Protein AF-P0DP36-F1 (afdb_monomer)

Mean predicted aligned error: 10.75 Å

pLDDT: mean 82.25, std 11.11, range [52.0, 92.44]

Nearest PDB structures (foldseek):
  3odv-assembly2_B  TM=8.991E-01  e=3.642E-03  Androctonus mauritanicus mauritanicus
  6atm-assembly1_C  TM=9.136E-01  e=8.103E-03  Buthus israelis
  2k4u-assembly1_A  TM=8.803E-01  e=2.411E-02  Olivierus martensii
  2mld-assembly1_A  TM=8.247E-01  e=2.411E-02  Olivierus martensii
  1i6f-assembly1_A  TM=8.304E-01  e=1.032E-01  Centruroides sculpturatus

Organism: Scorpiops tibetanus (NCBI:txid500600)

InterPro domains:
  IPR001947 Scorpion short chain toxin, potassium channel inhibitor [PF00451] (24-54)
  IPR001947 Scorpion short chain toxin, potassium channel inhibitor [PR00286] (26-39)
  IPR001947 Scorpion short chain toxin, potassium channel inhibitor [PR00286] (41-54)
  IPR036574 Knottin, scorpion toxin-like superfamily [G3DSA:3.30.30.10] (19-57)
  IPR036574 Knottin, scorpion toxin-like superfamily [SSF57095] (23-54)

Radius of gyration: 16.38 Å; Cα contacts (8 Å, |Δi|>4): 80; chains: 1; bounding box: 41×17×41 Å

Sequence (57 aa):
MKMSIVIILLLFTCLIATNGASGTKCSGSPECVKFCRTKGCRNGKCMNRSCKCYLCS

Structure (mmCIF, N/CA/C/O backbone):
data_AF-P0DP36-F1
#
_entry.id   AF-P0DP36-F1
#
loop_
_atom_site.group_PDB
_atom_site.id
_atom_site.type_symbol
_atom_site.label_atom_id
_atom_site.label_alt_id
_atom_site.label_comp_id
_atom_site.label_asym_id
_atom_site.label_entity_id
_atom_site.label_seq_id
_atom_site.pdbx_PDB_ins_code
_atom_site.Cartn_x
_atom_site.Cartn_y
_atom_site.Cartn_z
_atom_site.occupancy
_atom_site.B_iso_or_equiv
_atom_site.auth_seq_id
_atom_site.auth_comp_id
_atom_site.auth_asym_id
_atom_site.auth_atom_id
_atom_site.pdbx_PDB_m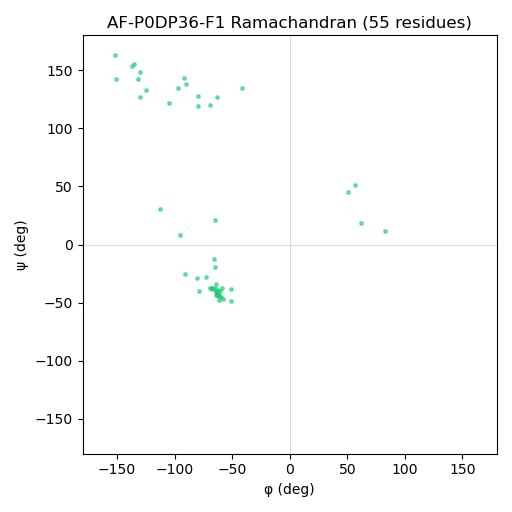odel_num
ATOM 1 N N . MET A 1 1 ? -29.645 0.647 27.148 1.00 60.59 1 MET A N 1
ATOM 2 C CA . MET A 1 1 ? -29.701 0.559 25.668 1.00 60.59 1 MET A CA 1
ATOM 3 C C . MET A 1 1 ? -28.825 1.599 24.974 1.00 60.59 1 MET A C 1
ATOM 5 O O . MET A 1 1 ? -27.939 1.190 24.243 1.00 60.59 1 MET A O 1
ATOM 9 N N . LYS A 1 2 ? -28.976 2.908 25.241 1.00 79.19 2 LYS A N 1
ATOM 10 C CA . LYS A 1 2 ? -28.107 3.971 24.676 1.00 79.19 2 LYS A CA 1
ATOM 11 C C . LYS A 1 2 ? -26.592 3.723 24.842 1.00 79.19 2 LYS A C 1
ATOM 13 O O . LYS A 1 2 ? -25.863 3.781 23.862 1.00 79.19 2 LYS A O 1
ATOM 18 N N . MET A 1 3 ? -26.134 3.373 26.051 1.00 82.12 3 MET A N 1
ATOM 19 C CA . MET A 1 3 ? -24.703 3.134 26.320 1.00 82.12 3 MET A CA 1
ATOM 20 C C . MET A 1 3 ? -24.156 1.925 25.547 1.00 82.12 3 MET A C 1
ATOM 22 O O . MET A 1 3 ? -23.043 1.974 25.038 1.00 82.12 3 MET A O 1
ATOM 26 N N . SER A 1 4 ? -24.956 0.865 25.393 1.00 85.00 4 SER A N 1
ATOM 27 C CA . SER A 1 4 ? -24.571 -0.329 24.631 1.00 85.00 4 SER A CA 1
ATOM 28 C C . SER A 1 4 ? -24.358 -0.014 23.147 1.00 85.00 4 SER A C 1
ATOM 30 O O . SER A 1 4 ? -23.390 -0.487 22.563 1.00 85.00 4 SER A O 1
ATOM 32 N N . ILE A 1 5 ? -25.210 0.831 22.552 1.00 87.06 5 ILE A N 1
ATOM 33 C CA . ILE A 1 5 ? -25.073 1.265 21.151 1.00 87.06 5 ILE A CA 1
ATOM 34 C C . ILE A 1 5 ? -23.766 2.048 20.950 1.00 87.06 5 ILE A C 1
ATOM 36 O O . ILE A 1 5 ? -23.048 1.795 19.986 1.00 87.06 5 ILE A O 1
ATOM 40 N N . VAL A 1 6 ? -23.418 2.943 21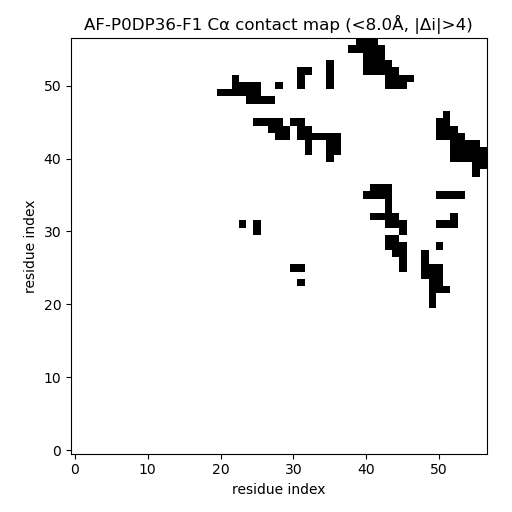.883 1.00 88.56 6 VAL A N 1
ATOM 41 C CA . VAL A 1 6 ? -22.163 3.718 21.832 1.00 88.56 6 VAL A CA 1
ATOM 42 C C . VAL A 1 6 ? -20.937 2.804 21.901 1.00 88.56 6 VAL A C 1
ATOM 44 O O . VAL A 1 6 ? -19.998 2.982 21.128 1.00 88.56 6 VAL A O 1
ATOM 47 N N . ILE A 1 7 ? -20.955 1.792 22.774 1.00 88.94 7 ILE A N 1
ATOM 48 C CA . ILE A 1 7 ? -19.860 0.815 22.884 1.00 88.94 7 ILE A CA 1
ATOM 49 C C . ILE A 1 7 ? -19.708 0.020 21.578 1.00 88.94 7 ILE A C 1
ATOM 51 O O . ILE A 1 7 ? -18.592 -0.141 21.091 1.00 88.94 7 ILE A O 1
ATOM 55 N N . ILE A 1 8 ? -20.810 -0.427 20.968 1.00 88.31 8 ILE A N 1
ATOM 56 C CA . ILE A 1 8 ? -20.780 -1.161 19.692 1.00 88.31 8 ILE A CA 1
ATOM 57 C C . ILE A 1 8 ? -20.200 -0.289 18.565 1.00 88.31 8 ILE A C 1
ATOM 59 O O . ILE A 1 8 ? -19.359 -0.765 17.804 1.00 88.31 8 ILE A O 1
ATOM 63 N N . LEU A 1 9 ? -20.587 0.989 18.483 1.00 86.31 9 LEU A N 1
ATOM 64 C CA . LEU A 1 9 ? -20.040 1.950 17.515 1.00 86.31 9 LEU A CA 1
ATOM 65 C C . LEU A 1 9 ? -18.523 2.134 17.669 1.00 86.31 9 LEU A C 1
ATOM 67 O O . LEU A 1 9 ? -17.804 2.084 16.672 1.00 86.31 9 LEU A O 1
ATOM 71 N N . LEU A 1 10 ? -18.035 2.281 18.906 1.00 85.69 10 LEU A N 1
ATOM 72 C CA . LEU A 1 10 ? -16.602 2.406 19.198 1.00 85.69 10 LEU A CA 1
ATOM 73 C C . LEU A 1 10 ? -15.819 1.159 18.761 1.00 85.69 10 LEU A C 1
ATOM 75 O O . LEU A 1 10 ? -14.773 1.269 18.116 1.00 85.69 10 LEU A O 1
ATOM 79 N N . LEU A 1 11 ? -16.346 -0.033 19.050 1.00 83.06 11 LEU A N 1
ATOM 80 C CA . LEU A 1 11 ? -15.723 -1.293 18.638 1.00 83.06 11 LEU A CA 1
ATOM 81 C C . LEU A 1 11 ? -15.678 -1.437 17.111 1.00 83.06 11 LEU A C 1
ATOM 83 O O . LEU A 1 11 ? -14.648 -1.836 16.568 1.00 83.06 11 LEU A O 1
ATOM 87 N N . PHE A 1 12 ? -16.747 -1.050 16.408 1.00 81.38 12 PHE A N 1
ATOM 88 C CA . PHE A 1 12 ? -16.777 -1.054 14.943 1.00 81.38 12 PHE A CA 1
ATOM 89 C C . PHE A 1 12 ? -15.731 -0.112 14.341 1.00 81.38 12 PHE A C 1
ATOM 91 O O . PHE A 1 12 ? -15.018 -0.508 13.420 1.00 81.38 12 PHE A O 1
ATOM 98 N N . THR A 1 13 ? -15.573 1.103 14.876 1.00 79.81 13 THR A N 1
ATOM 99 C CA . THR A 1 13 ? -14.533 2.031 14.400 1.00 79.81 13 THR A CA 1
ATOM 100 C C . THR A 1 13 ? -13.118 1.488 14.600 1.00 79.81 13 THR A C 1
ATOM 102 O O . THR A 1 13 ? -12.288 1.615 13.699 1.00 79.81 13 THR A O 1
ATOM 105 N N . CYS A 1 14 ? -12.849 0.811 15.722 1.00 72.06 14 CYS A N 1
ATOM 106 C CA . CYS A 1 14 ? -11.568 0.142 15.950 1.00 72.06 14 CYS A CA 1
ATOM 107 C C . CYS A 1 14 ? -11.323 -0.988 14.940 1.00 72.06 14 CYS A C 1
ATOM 109 O O . CYS A 1 14 ? -10.216 -1.111 14.421 1.00 72.06 14 CYS A O 1
ATOM 111 N N . LEU A 1 15 ? -12.353 -1.776 14.615 1.00 72.06 15 LEU A N 1
ATOM 112 C CA . LEU A 1 15 ? -12.248 -2.873 13.649 1.00 72.06 15 LEU A CA 1
ATOM 113 C C . LEU A 1 15 ? -11.981 -2.372 12.217 1.00 72.06 15 LEU A C 1
ATOM 115 O O . LEU A 1 15 ? -11.222 -2.981 11.462 1.00 72.06 15 LEU A O 1
ATOM 119 N N . ILE A 1 16 ? -12.581 -1.243 11.828 1.00 68.50 16 ILE A N 1
ATOM 120 C CA . ILE A 1 16 ? -12.329 -0.615 10.522 1.00 68.50 16 ILE A CA 1
ATOM 121 C C . ILE A 1 16 ? -10.891 -0.074 10.462 1.00 68.50 16 ILE A C 1
ATOM 123 O O . ILE A 1 16 ? -10.224 -0.224 9.436 1.00 68.50 16 ILE A O 1
ATOM 127 N N . ALA A 1 17 ? -10.381 0.494 11.561 1.00 62.00 17 ALA A N 1
ATOM 128 C CA . ALA A 1 17 ? -9.008 0.991 11.642 1.00 62.00 17 ALA A CA 1
ATOM 129 C C . ALA A 1 17 ? -7.956 -0.125 11.500 1.00 62.00 17 ALA A C 1
ATOM 131 O O . ALA A 1 17 ? -6.904 0.104 10.902 1.00 62.00 17 ALA A O 1
ATOM 132 N N . THR A 1 18 ? -8.233 -1.335 11.997 1.00 60.66 18 THR A N 1
ATOM 133 C CA . THR A 1 18 ? -7.317 -2.477 11.848 1.00 60.66 18 THR A CA 1
ATOM 134 C C . THR A 1 18 ? -7.399 -3.115 10.462 1.00 60.66 18 THR A C 1
ATOM 136 O O . THR A 1 18 ? -6.366 -3.452 9.886 1.00 60.66 18 THR A O 1
ATOM 139 N N . ASN A 1 19 ? -8.598 -3.241 9.887 1.00 54.97 19 ASN A N 1
ATOM 140 C CA . ASN A 1 19 ? -8.788 -3.915 8.598 1.00 54.97 19 ASN A CA 1
ATOM 141 C C . ASN A 1 19 ? -8.454 -3.031 7.385 1.00 54.97 19 ASN A C 1
ATOM 143 O O . ASN A 1 19 ? -8.015 -3.547 6.352 1.00 54.97 19 ASN A O 1
ATOM 147 N N . GLY A 1 20 ? -8.607 -1.706 7.502 1.00 52.00 20 GLY A N 1
ATOM 148 C CA . GLY A 1 20 ? -8.364 -0.748 6.416 1.00 52.00 20 GLY A CA 1
ATOM 149 C C . GLY A 1 20 ? -6.903 -0.646 5.958 1.00 52.00 20 GLY A C 1
ATOM 150 O O . GLY A 1 20 ? -6.630 -0.094 4.893 1.00 52.00 20 GLY A O 1
ATOM 151 N N . ALA A 1 21 ? -5.961 -1.210 6.718 1.00 52.53 21 ALA A N 1
ATOM 152 C CA . ALA A 1 21 ? -4.529 -1.183 6.427 1.00 52.53 21 ALA A CA 1
ATOM 153 C C . ALA A 1 21 ? -3.955 -2.567 6.072 1.00 52.53 21 ALA A C 1
ATOM 155 O O . ALA A 1 21 ? -2.775 -2.816 6.310 1.00 52.53 21 ALA A O 1
ATOM 156 N N . SER A 1 22 ? -4.750 -3.455 5.461 1.00 55.78 22 SER A N 1
ATOM 157 C CA . SER A 1 22 ? -4.318 -4.789 4.987 1.00 55.78 22 SER A CA 1
ATOM 158 C C . SER A 1 22 ? -3.272 -4.782 3.850 1.00 55.78 22 SER A C 1
ATOM 160 O O . SER A 1 22 ? -3.118 -5.765 3.126 1.00 55.78 22 SER A O 1
ATOM 162 N N . GLY A 1 23 ? -2.527 -3.695 3.658 1.00 65.00 23 GLY A N 1
ATOM 163 C CA . GLY A 1 23 ? -1.317 -3.715 2.843 1.00 65.00 23 GLY A CA 1
ATOM 164 C C . GLY A 1 23 ? -0.110 -4.053 3.711 1.00 65.00 23 GLY A C 1
ATOM 165 O O . GLY A 1 23 ? 0.024 -3.545 4.824 1.00 65.00 23 GLY A O 1
ATOM 166 N N . THR A 1 24 ? 0.784 -4.896 3.189 1.00 77.56 24 THR A N 1
ATOM 167 C CA . THR A 1 24 ? 2.096 -5.186 3.788 1.00 77.56 24 THR A CA 1
ATOM 168 C C . THR A 1 24 ? 2.737 -3.908 4.310 1.00 77.56 24 THR A C 1
ATOM 170 O O . THR A 1 24 ? 2.726 -2.883 3.623 1.00 77.56 24 THR A O 1
ATOM 173 N N . LYS A 1 25 ? 3.288 -3.952 5.527 1.00 83.62 25 LYS A N 1
ATOM 174 C CA . LYS A 1 25 ? 3.991 -2.792 6.066 1.00 83.62 25 LYS A CA 1
ATOM 175 C C . LYS A 1 25 ? 5.208 -2.505 5.191 1.00 83.62 25 LYS A C 1
ATOM 177 O O . LYS A 1 25 ? 6.014 -3.401 4.967 1.00 83.62 25 LYS A O 1
ATOM 182 N N . CYS A 1 26 ? 5.346 -1.273 4.717 1.00 85.50 26 CYS A N 1
ATOM 183 C CA . CYS A 1 26 ? 6.571 -0.831 4.056 1.00 85.50 26 CYS A CA 1
ATOM 184 C C . CYS A 1 26 ? 7.070 0.491 4.648 1.00 85.50 26 CYS A C 1
ATOM 186 O O . CYS A 1 26 ? 6.287 1.318 5.120 1.00 85.50 26 CYS A O 1
ATOM 188 N N . SER A 1 27 ? 8.388 0.673 4.650 1.00 87.69 27 SER A N 1
ATOM 189 C CA . SER A 1 27 ? 9.060 1.919 5.020 1.00 87.69 27 SER A CA 1
ATOM 190 C C . SER A 1 27 ? 9.292 2.827 3.823 1.00 87.69 27 SER A C 1
ATOM 192 O O . SER A 1 27 ? 9.339 4.042 3.989 1.00 87.69 27 SER A O 1
ATOM 194 N N . GLY A 1 28 ? 9.368 2.259 2.620 1.00 86.19 28 GLY A N 1
ATOM 195 C CA . GLY A 1 28 ? 9.476 3.019 1.383 1.00 86.19 28 GLY A CA 1
ATOM 196 C C . GLY A 1 28 ? 8.883 2.287 0.187 1.00 86.19 28 GLY A C 1
ATOM 197 O O . GLY A 1 28 ? 8.674 1.075 0.208 1.00 86.19 28 GLY A O 1
ATOM 198 N N . SER A 1 29 ? 8.629 3.036 -0.887 1.00 86.19 29 SER A N 1
ATOM 199 C CA . SER A 1 29 ? 8.091 2.503 -2.146 1.00 86.19 29 SER A CA 1
ATOM 200 C C . SER A 1 29 ? 8.858 1.295 -2.717 1.00 86.19 29 SER A C 1
ATOM 202 O O . SER A 1 29 ? 8.181 0.387 -3.196 1.00 86.19 29 SER A O 1
ATOM 204 N N . PRO A 1 30 ? 10.208 1.206 -2.652 1.00 86.69 30 PRO A N 1
ATOM 205 C CA . PRO A 1 30 ? 10.946 0.072 -3.220 1.00 86.69 30 PRO A CA 1
ATOM 206 C C . PRO A 1 30 ? 10.556 -1.290 -2.629 1.00 86.69 30 PRO A C 1
ATOM 208 O O . PRO A 1 30 ? 10.461 -2.275 -3.362 1.00 86.69 30 PRO A O 1
ATOM 211 N N . GLU A 1 31 ? 10.271 -1.346 -1.324 1.00 87.56 31 GLU A N 1
ATOM 212 C CA . GLU A 1 31 ? 9.828 -2.578 -0.657 1.00 87.56 31 GLU A CA 1
ATOM 213 C C . GLU A 1 31 ? 8.473 -3.036 -1.202 1.00 87.56 31 GLU A C 1
ATOM 215 O O . GLU A 1 31 ? 8.276 -4.211 -1.521 1.00 87.56 31 GLU A O 1
ATOM 220 N N . CYS A 1 32 ? 7.554 -2.085 -1.383 1.00 90.81 32 CYS A N 1
ATOM 221 C CA . CYS A 1 32 ? 6.226 -2.369 -1.900 1.00 90.81 32 CYS A CA 1
ATOM 222 C C . CYS A 1 32 ? 6.289 -2.767 -3.387 1.00 90.81 32 CYS A C 1
ATOM 224 O O . CYS A 1 32 ? 5.584 -3.688 -3.779 1.00 90.81 32 CYS A O 1
ATOM 226 N N . VAL A 1 33 ? 7.159 -2.163 -4.215 1.00 89.88 33 VAL A N 1
ATOM 227 C CA . VAL A 1 33 ? 7.370 -2.594 -5.617 1.00 89.88 33 VAL A CA 1
ATOM 228 C C . VAL A 1 33 ? 7.805 -4.057 -5.674 1.00 89.88 33 VAL A C 1
ATOM 230 O O . VAL A 1 33 ? 7.237 -4.825 -6.449 1.00 89.88 33 VAL A O 1
ATOM 233 N N . LYS A 1 34 ? 8.774 -4.469 -4.845 1.00 89.56 34 LYS A N 1
ATOM 234 C CA . LYS A 1 34 ? 9.247 -5.862 -4.799 1.00 89.56 34 LYS A CA 1
ATOM 235 C C . LYS A 1 34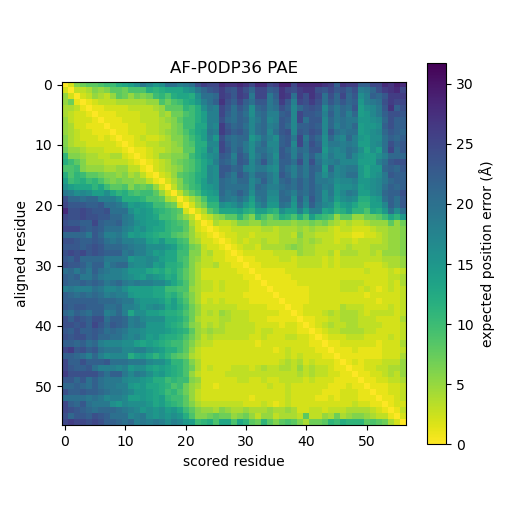 ? 8.120 -6.821 -4.402 1.00 89.56 34 LYS A C 1
ATOM 237 O O . LYS A 1 34 ? 7.890 -7.806 -5.096 1.00 89.56 34 LYS A O 1
ATOM 242 N N . PHE A 1 35 ? 7.381 -6.494 -3.342 1.00 87.88 35 PHE A N 1
ATOM 243 C CA . PHE A 1 35 ? 6.233 -7.277 -2.878 1.00 87.88 35 PHE A CA 1
ATOM 244 C C . PHE A 1 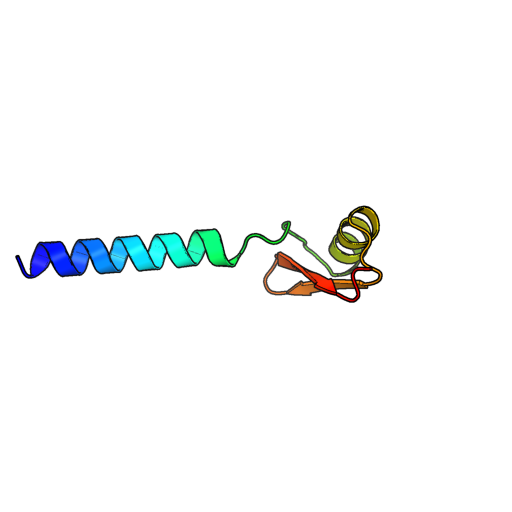35 ? 5.109 -7.371 -3.926 1.00 87.88 35 PHE A C 1
ATOM 246 O O . PHE A 1 35 ? 4.557 -8.439 -4.182 1.00 87.88 35 PHE A O 1
ATOM 253 N N . CYS A 1 36 ? 4.781 -6.260 -4.577 1.00 91.31 36 CYS A N 1
ATOM 254 C CA . CYS A 1 36 ? 3.741 -6.216 -5.598 1.00 91.31 36 CYS A CA 1
ATOM 255 C C . CYS A 1 36 ? 4.147 -6.995 -6.856 1.00 91.31 36 CYS A C 1
ATOM 257 O O . CYS A 1 36 ? 3.322 -7.723 -7.400 1.00 91.31 36 CYS A O 1
ATOM 259 N N . ARG A 1 37 ? 5.425 -6.948 -7.256 1.00 91.38 37 ARG A N 1
ATOM 260 C CA . ARG A 1 37 ?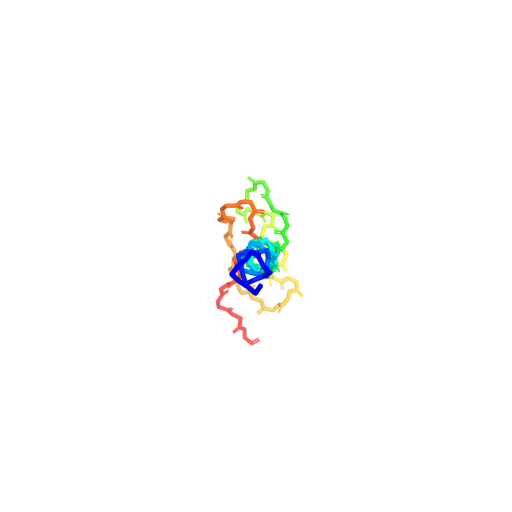 5.955 -7.771 -8.357 1.00 91.38 37 ARG A CA 1
ATOM 261 C C . ARG A 1 37 ? 5.828 -9.263 -8.085 1.00 91.38 37 ARG A C 1
ATOM 263 O O . ARG A 1 37 ? 5.421 -9.993 -8.981 1.00 91.38 37 ARG A O 1
ATOM 270 N N . THR A 1 38 ? 6.079 -9.714 -6.853 1.00 88.69 38 THR A N 1
ATOM 271 C CA . THR A 1 38 ? 5.858 -11.127 -6.486 1.00 88.69 38 THR A CA 1
ATOM 272 C C . THR A 1 38 ? 4.390 -11.552 -6.543 1.00 88.69 38 THR A C 1
ATOM 274 O O . THR A 1 38 ? 4.109 -12.739 -6.649 1.00 88.69 38 THR A O 1
ATOM 277 N N . LYS A 1 39 ? 3.451 -10.599 -6.516 1.00 87.25 39 LYS A N 1
ATOM 278 C CA . LYS A 1 39 ? 2.009 -10.838 -6.668 1.00 87.25 39 LYS A CA 1
ATOM 279 C C . LYS A 1 39 ? 1.494 -10.661 -8.105 1.00 87.25 39 LYS A C 1
ATOM 281 O O . LYS A 1 39 ? 0.287 -10.654 -8.299 1.00 87.25 39 LYS A O 1
ATOM 286 N N . GLY A 1 40 ? 2.374 -10.474 -9.094 1.00 91.69 40 GLY A N 1
ATOM 287 C CA . GLY A 1 40 ? 1.971 -10.235 -10.488 1.00 91.69 40 GLY A CA 1
ATOM 288 C C . GLY A 1 40 ? 1.602 -8.781 -10.811 1.00 91.69 40 GLY A C 1
ATOM 289 O O . GLY A 1 40 ? 1.076 -8.492 -11.882 1.00 91.69 40 GLY A O 1
ATOM 290 N N . CYS A 1 41 ? 1.897 -7.833 -9.919 1.00 92.44 41 CYS A N 1
ATOM 291 C CA . CYS A 1 41 ? 1.661 -6.411 -10.153 1.00 92.44 41 CYS A CA 1
ATOM 292 C C . CYS A 1 41 ? 2.924 -5.699 -10.637 1.00 92.44 41 CYS A C 1
ATOM 294 O O . CYS A 1 41 ? 4.006 -5.856 -10.071 1.00 92.44 41 CYS A O 1
ATOM 296 N N . ARG A 1 42 ? 2.798 -4.857 -11.667 1.00 90.81 42 ARG A N 1
ATOM 297 C CA . ARG A 1 42 ? 3.955 -4.158 -12.254 1.00 90.81 42 ARG A CA 1
ATOM 298 C C . ARG A 1 42 ? 4.491 -3.044 -11.361 1.00 90.81 42 ARG A C 1
ATOM 300 O O . ARG A 1 42 ? 5.681 -2.729 -11.436 1.00 90.81 42 ARG A O 1
ATOM 307 N N . ASN A 1 43 ? 3.636 -2.449 -10.529 1.00 89.94 43 ASN A N 1
ATOM 308 C CA . ASN A 1 43 ? 3.995 -1.304 -9.705 1.00 89.94 43 ASN A CA 1
ATOM 309 C C . ASN A 1 43 ? 3.448 -1.422 -8.273 1.00 89.94 43 ASN A C 1
ATOM 311 O O . ASN A 1 43 ? 2.434 -2.071 -8.020 1.00 89.94 43 ASN A O 1
ATOM 315 N N . GLY A 1 44 ? 4.123 -0.775 -7.328 1.00 91.31 44 GLY A N 1
ATOM 316 C CA . GLY A 1 44 ? 3.727 -0.721 -5.927 1.00 91.31 44 GLY A CA 1
ATOM 317 C C . GLY A 1 44 ? 4.207 0.569 -5.269 1.00 91.31 44 GLY A C 1
ATOM 318 O O . GLY A 1 44 ? 5.297 1.046 -5.566 1.00 91.31 44 GLY A O 1
ATOM 319 N N . LYS A 1 45 ? 3.413 1.155 -4.372 1.00 91.19 45 LYS A N 1
ATOM 320 C CA . LYS A 1 45 ? 3.779 2.377 -3.641 1.00 91.19 45 LYS A CA 1
ATOM 321 C C . LYS A 1 45 ? 3.519 2.224 -2.150 1.00 91.19 45 LYS A C 1
ATOM 323 O O . LYS A 1 45 ? 2.512 1.641 -1.753 1.00 91.19 45 LYS A O 1
ATOM 328 N N . CYS A 1 46 ? 4.415 2.783 -1.337 1.00 90.44 46 CYS A N 1
ATOM 329 C CA . CYS A 1 46 ? 4.187 2.919 0.097 1.00 90.44 46 CYS A CA 1
ATOM 330 C C . CYS A 1 46 ? 3.279 4.121 0.326 1.00 90.44 46 CYS A C 1
ATOM 332 O O . CYS A 1 46 ? 3.646 5.242 -0.028 1.00 90.44 46 CYS A O 1
ATOM 334 N N . MET A 1 47 ? 2.109 3.904 0.914 1.00 88.38 47 MET A N 1
ATOM 335 C CA . MET A 1 47 ? 1.244 4.975 1.401 1.00 88.38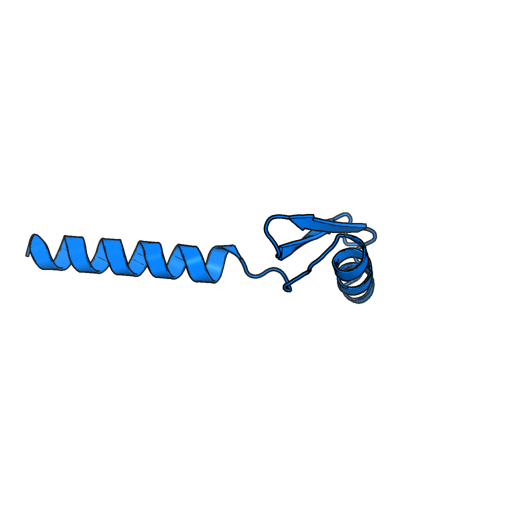 47 MET A CA 1
ATOM 336 C C . MET A 1 47 ? 0.844 4.664 2.835 1.00 88.38 47 MET A C 1
ATOM 338 O O . MET A 1 47 ? 0.349 3.575 3.102 1.00 88.38 47 MET A O 1
ATOM 342 N N . ASN A 1 48 ? 1.059 5.604 3.758 1.00 87.38 48 ASN A N 1
ATOM 343 C CA . ASN A 1 48 ? 0.740 5.431 5.181 1.00 87.38 48 ASN 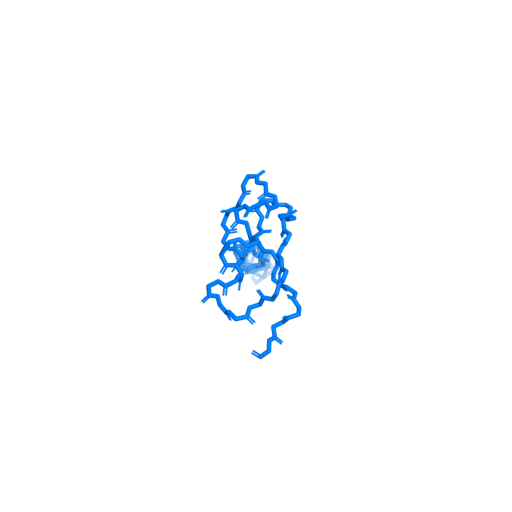A CA 1
ATOM 344 C C . ASN A 1 48 ? 1.304 4.126 5.767 1.00 87.38 48 ASN A C 1
ATOM 346 O O . ASN A 1 48 ? 0.601 3.386 6.449 1.00 87.38 48 ASN A O 1
ATOM 350 N N . ARG A 1 49 ? 2.574 3.822 5.456 1.00 85.12 49 ARG A N 1
ATOM 351 C CA . ARG A 1 49 ? 3.264 2.587 5.870 1.00 85.12 49 ARG A CA 1
ATOM 352 C C . ARG A 1 49 ? 2.621 1.304 5.333 1.00 85.12 49 ARG A C 1
ATOM 354 O O . ARG A 1 49 ? 2.913 0.236 5.854 1.00 85.12 49 ARG A O 1
ATOM 361 N N . SER A 1 50 ? 1.789 1.388 4.297 1.00 86.38 50 SER A N 1
ATOM 362 C CA . SER A 1 50 ? 1.079 0.260 3.697 1.00 86.38 50 SER A CA 1
ATOM 363 C C . SER A 1 50 ? 1.369 0.157 2.196 1.00 86.38 50 SER A C 1
ATOM 365 O O . SER A 1 50 ? 1.340 1.153 1.466 1.00 86.38 50 SER A O 1
ATOM 367 N N . CYS A 1 51 ? 1.676 -1.051 1.725 1.00 88.44 51 CYS A N 1
ATOM 368 C CA . CYS A 1 51 ? 1.883 -1.349 0.312 1.00 88.44 51 CYS A CA 1
ATOM 369 C C . CYS A 1 51 ? 0.562 -1.244 -0.458 1.00 88.44 51 CYS A C 1
ATOM 371 O O . CYS A 1 51 ? -0.348 -2.042 -0.233 1.00 88.44 51 CYS A O 1
ATOM 373 N N . LYS A 1 52 ? 0.495 -0.357 -1.451 1.00 88.81 52 LYS A N 1
ATOM 374 C CA . LYS A 1 52 ? -0.539 -0.388 -2.493 1.00 88.81 52 LYS A CA 1
ATOM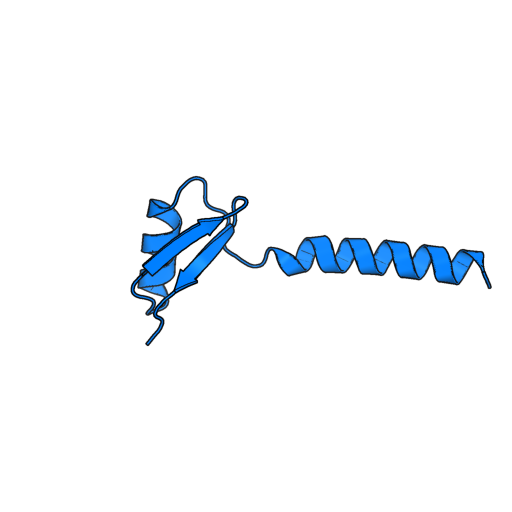 375 C C . LYS A 1 52 ? 0.052 -0.905 -3.794 1.00 88.81 52 LYS A C 1
ATOM 377 O O . LYS A 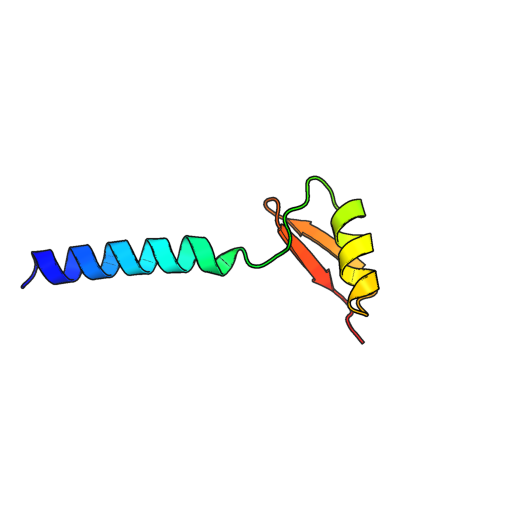1 52 ? 0.999 -0.309 -4.301 1.00 88.81 52 LYS A O 1
ATOM 382 N N . CYS A 1 53 ? -0.500 -1.991 -4.325 1.00 90.50 53 CYS A N 1
ATOM 383 C CA . CYS A 1 53 ? -0.110 -2.538 -5.622 1.00 90.50 53 CYS A CA 1
ATOM 384 C C . CYS A 1 53 ? -0.982 -1.962 -6.737 1.00 90.50 53 CYS A C 1
ATOM 386 O O . CYS A 1 53 ? -2.175 -1.743 -6.547 1.00 90.50 53 CYS A O 1
ATOM 388 N N . TYR A 1 54 ? -0.378 -1.727 -7.896 1.00 89.88 54 TYR A N 1
ATOM 389 C CA . TYR A 1 54 ? -1.024 -1.166 -9.077 1.00 89.88 54 TYR A CA 1
ATOM 390 C C . TYR A 1 54 ? -0.610 -1.959 -10.315 1.00 89.88 54 TYR A C 1
ATOM 392 O O . TYR A 1 54 ? 0.484 -2.531 -10.354 1.00 89.88 54 TYR A O 1
ATOM 400 N N . LEU A 1 55 ? -1.454 -1.927 -11.352 1.00 90.12 55 LEU A N 1
ATOM 401 C CA . LEU A 1 55 ? -1.195 -2.592 -12.635 1.00 90.12 55 LEU A CA 1
ATOM 402 C C . LEU A 1 55 ? -0.937 -4.101 -12.455 1.00 90.12 55 LEU A C 1
ATOM 404 O O . LEU A 1 55 ? 0.093 -4.620 -12.888 1.00 90.12 55 LEU A O 1
ATOM 408 N N . CYS A 1 56 ? -1.842 -4.772 -11.742 1.00 87.94 56 CYS A N 1
ATOM 409 C CA . CYS A 1 56 ? -1.848 -6.226 -11.588 1.00 87.94 56 CYS A CA 1
ATOM 410 C C . CYS A 1 56 ? -2.467 -6.854 -12.838 1.00 87.94 56 CYS A C 1
ATOM 412 O O . CYS A 1 56 ? -3.515 -6.389 -13.285 1.00 87.94 56 CYS A O 1
ATOM 414 N N . SER A 1 57 ? -1.758 -7.811 -13.438 1.00 78.38 57 SER A N 1
ATOM 415 C CA . SER A 1 57 ? -2.228 -8.594 -14.590 1.00 78.38 57 SER A CA 1
ATOM 416 C C . SER A 1 57 ? -2.871 -9.892 -14.131 1.00 78.38 57 SER A C 1
ATOM 418 O O . SER A 1 57 ? -2.416 -10.418 -13.091 1.00 78.38 57 SER A O 1
#

Secondary structure (DSSP, 8-state):
-HHHHHHHHHHHHHHHHHHTT-S-B-SSHHHHHHHHHHTTEEEEEEETTEEEEEEE-

Foldseek 3Di:
DVVVVVVVVVVVVVVCVVVVQPAAFDPFQVVLCVVLVVVQANGWGQDPRGIDGHRHD

Solvent-accessible surface area (backbone atoms only — not comparable to full-atom values): 3113 Å² total; per-residue (Å²): 109,73,69,58,53,52,53,53,53,54,53,51,55,53,52,49,65,62,60,76,54,80,30,61,78,25,94,41,38,69,58,16,28,54,57,18,43,77,71,49,11,80,34,26,36,42,52,96,50,17,29,45,66,39,72,63,110